Protein AF-A0A7K2HYS8-F1 (afdb_monomer_lite)

Secondary structure (DSSP, 8-state):
---PPPPHHHHHHHHTT--HHHHHHHHHHHHHHTT-PPPHHHHHHHHHHHTTSS-HHHHHHHHHHHHHHHHHHT-----

Foldseek 3Di:
DDPDPDDPVSVVVCVVPDDLVNVLVVVQVVCVVVVHGDDPVNSVVSVCCVVVVDPPVRSVVVVVVVVVVVVVVPPDPDD

Radius of gyration: 18.72 Å; chains: 1; bounding box: 25×47×62 Å

pLDDT: mean 82.16, std 15.11, range [41.56, 95.81]

Structure (mmCIF, N/CA/C/O backbone):
data_AF-A0A7K2HYS8-F1
#
_entry.id   AF-A0A7K2HYS8-F1
#
loop_
_atom_site.group_PDB
_atom_site.id
_atom_site.type_symbol
_atom_site.label_atom_id
_atom_site.label_alt_id
_atom_site.label_comp_id
_atom_site.label_asym_id
_atom_site.label_entity_id
_atom_site.label_seq_id
_atom_site.pdbx_PDB_ins_code
_atom_site.Cartn_x
_atom_site.Cartn_y
_atom_site.Cartn_z
_atom_site.occupancy
_atom_site.B_iso_or_equiv
_atom_site.auth_seq_id
_atom_site.auth_comp_id
_atom_site.auth_asym_id
_atom_site.auth_atom_id
_atom_site.pdbx_PDB_model_num
ATOM 1 N N . MET A 1 1 ? 9.924 2.580 -36.071 1.00 41.56 1 MET A N 1
ATOM 2 C CA . MET A 1 1 ? 9.275 3.471 -35.088 1.00 41.56 1 MET A CA 1
ATOM 3 C C . MET A 1 1 ? 10.287 3.738 -33.986 1.00 41.56 1 MET A C 1
ATOM 5 O O . MET A 1 1 ? 10.573 2.835 -33.214 1.00 41.56 1 MET A O 1
ATOM 9 N N . THR A 1 2 ? 10.922 4.908 -33.989 1.00 50.06 2 THR A N 1
ATOM 10 C CA . THR A 1 2 ? 11.975 5.257 -33.024 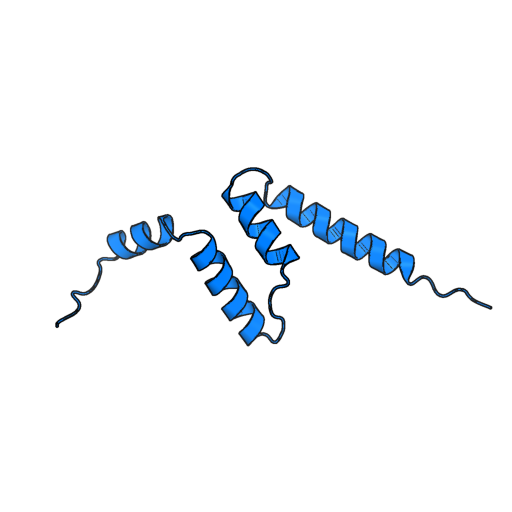1.00 50.06 2 THR A CA 1
ATOM 11 C C . THR A 1 2 ? 11.302 5.781 -31.757 1.00 50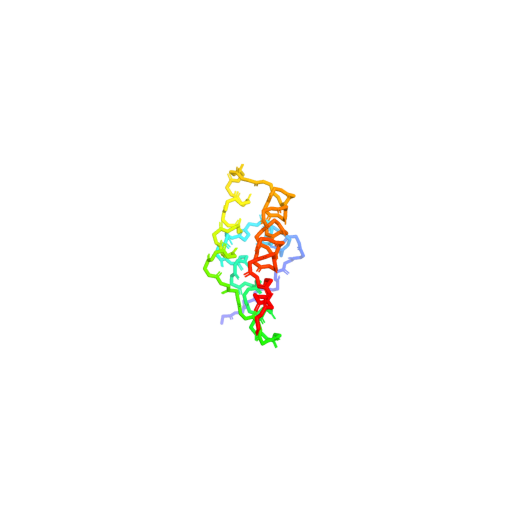.06 2 THR A C 1
ATOM 13 O O . THR A 1 2 ? 10.701 6.851 -31.801 1.00 50.06 2 THR A O 1
ATOM 16 N N . GLN A 1 3 ? 11.339 5.025 -30.653 1.00 59.91 3 GLN A N 1
ATOM 17 C CA . GLN A 1 3 ? 10.930 5.559 -29.349 1.00 59.91 3 GLN A CA 1
ATOM 18 C C . GLN A 1 3 ? 11.889 6.700 -28.990 1.00 59.91 3 GLN A C 1
ATOM 20 O O . GLN A 1 3 ? 13.090 6.477 -28.851 1.00 59.91 3 GLN A O 1
ATOM 25 N N . HIS A 1 4 ? 11.367 7.923 -28.901 1.00 60.44 4 HIS A N 1
ATOM 26 C CA . HIS A 1 4 ? 12.107 9.059 -28.361 1.00 60.44 4 HIS A CA 1
ATOM 27 C C . HIS A 1 4 ? 12.430 8.770 -26.884 1.00 60.44 4 HIS A C 1
ATOM 29 O O . HIS A 1 4 ? 11.552 8.261 -26.178 1.00 60.44 4 HIS A O 1
ATOM 35 N N . PRO A 1 5 ? 13.654 9.046 -26.401 1.00 59.91 5 PRO A N 1
ATOM 36 C CA . PRO A 1 5 ? 13.965 8.880 -24.989 1.00 59.91 5 PRO A CA 1
ATOM 37 C C . PRO A 1 5 ? 13.086 9.839 -24.179 1.00 59.91 5 PRO A C 1
ATOM 39 O O . PRO A 1 5 ? 13.142 11.049 -24.392 1.00 59.91 5 PRO A O 1
ATOM 42 N N . ARG A 1 6 ? 12.254 9.292 -23.283 1.00 71.81 6 ARG A N 1
ATOM 43 C CA . ARG A 1 6 ? 11.453 10.104 -22.359 1.00 71.81 6 ARG A CA 1
ATOM 44 C C . ARG A 1 6 ? 12.392 10.909 -21.471 1.00 71.81 6 ARG A C 1
ATOM 46 O O . ARG A 1 6 ? 13.369 10.370 -20.946 1.00 71.81 6 ARG A O 1
ATOM 53 N N . THR A 1 7 ? 12.099 12.189 -21.319 1.00 81.81 7 THR A N 1
ATOM 54 C CA . THR A 1 7 ? 12.812 13.065 -20.391 1.00 81.81 7 THR A CA 1
ATOM 55 C C . THR A 1 7 ? 12.565 12.613 -18.950 1.00 81.81 7 THR A C 1
ATOM 57 O O . THR A 1 7 ? 11.597 11.908 -18.657 1.00 81.81 7 THR A O 1
ATOM 60 N N . ARG A 1 8 ? 13.450 12.998 -18.026 1.00 71.25 8 ARG A N 1
ATOM 61 C CA . ARG A 1 8 ? 13.312 12.645 -16.607 1.00 71.25 8 ARG A CA 1
ATOM 62 C C . ARG A 1 8 ? 11.997 13.165 -16.013 1.00 71.25 8 ARG A C 1
ATOM 64 O O . ARG A 1 8 ? 11.338 12.422 -15.302 1.00 71.25 8 ARG A O 1
ATOM 71 N N . ASP A 1 9 ? 11.568 14.356 -16.420 1.00 69.81 9 ASP A N 1
ATOM 72 C CA . ASP A 1 9 ? 10.304 14.958 -15.985 1.00 69.81 9 ASP A CA 1
ATOM 73 C C . ASP A 1 9 ? 9.078 14.203 -16.524 1.00 69.81 9 ASP A C 1
ATOM 75 O O . ASP A 1 9 ? 8.083 14.046 -15.823 1.00 69.81 9 ASP A O 1
ATOM 79 N N . GLU A 1 10 ? 9.143 13.668 -17.748 1.00 68.50 10 GLU A N 1
ATOM 80 C CA . GLU A 1 10 ? 8.084 12.809 -18.299 1.00 68.50 10 GLU A CA 1
ATOM 81 C C . GLU A 1 10 ? 8.029 11.446 -17.607 1.00 68.50 10 GLU A C 1
ATOM 83 O O . GLU A 1 10 ? 6.950 10.873 -17.452 1.00 68.50 10 GLU A O 1
ATOM 88 N N . ILE A 1 11 ? 9.182 10.916 -17.188 1.00 69.19 11 ILE A N 1
ATOM 89 C CA . ILE A 1 11 ? 9.243 9.708 -16.365 1.00 69.19 11 ILE A CA 1
ATOM 90 C C . ILE A 1 11 ? 8.613 10.003 -15.003 1.00 69.19 11 ILE A C 1
ATOM 92 O O . ILE A 1 11 ? 7.726 9.264 -14.596 1.00 69.19 11 ILE A O 1
ATOM 96 N N . ASP A 1 12 ? 8.988 11.097 -14.345 1.00 64.19 12 ASP A N 1
ATOM 97 C CA . ASP A 1 12 ? 8.468 11.470 -13.028 1.00 64.19 12 ASP A CA 1
ATOM 98 C C . ASP A 1 12 ? 6.961 11.787 -13.070 1.00 64.19 12 ASP A C 1
ATOM 100 O O . ASP A 1 12 ? 6.215 11.338 -12.202 1.00 64.19 12 ASP A O 1
ATOM 104 N N . ALA A 1 13 ? 6.462 12.440 -14.125 1.00 65.19 13 ALA A N 1
ATOM 105 C CA . ALA A 1 13 ? 5.029 12.661 -14.339 1.00 65.19 13 ALA A CA 1
ATOM 106 C C . ALA A 1 13 ? 4.259 11.357 -14.637 1.00 65.19 13 ALA A C 1
ATOM 108 O O . ALA A 1 13 ? 3.136 11.173 -14.163 1.00 65.19 13 ALA A O 1
ATOM 109 N N . ALA A 1 14 ? 4.858 10.422 -15.383 1.00 61.00 14 ALA A N 1
ATOM 110 C CA . ALA A 1 14 ? 4.282 9.096 -15.617 1.00 61.00 14 ALA A CA 1
ATOM 111 C C . ALA A 1 14 ? 4.314 8.209 -14.358 1.00 61.00 14 ALA A C 1
ATOM 113 O O . ALA A 1 14 ? 3.445 7.359 -14.172 1.00 61.00 14 ALA A O 1
ATOM 114 N N . LEU A 1 15 ? 5.304 8.398 -13.480 1.00 59.09 15 LEU A N 1
ATOM 115 C CA . LEU A 1 15 ? 5.360 7.768 -12.161 1.00 59.09 15 LEU A CA 1
ATOM 116 C C . LEU A 1 15 ? 4.309 8.360 -11.217 1.00 59.09 15 LEU A C 1
ATOM 118 O O . LEU A 1 15 ? 3.663 7.602 -10.497 1.00 59.09 15 LEU A O 1
ATOM 122 N N . ALA A 1 16 ? 4.090 9.676 -11.274 1.00 62.44 16 ALA A N 1
ATOM 123 C CA . ALA A 1 16 ? 3.079 10.383 -10.487 1.00 62.44 16 ALA A CA 1
ATOM 124 C C . ALA A 1 16 ? 1.631 10.038 -10.883 1.00 62.44 16 ALA A C 1
ATOM 126 O O . ALA A 1 16 ? 0.703 10.360 -10.151 1.00 62.44 16 ALA A O 1
ATOM 127 N N . THR A 1 17 ? 1.432 9.383 -12.030 1.00 62.69 17 THR A N 1
ATOM 128 C CA . THR A 1 17 ? 0.113 9.034 -12.586 1.00 62.69 17 THR A CA 1
ATOM 129 C C . THR A 1 17 ? -0.063 7.533 -12.809 1.00 62.69 17 THR A C 1
ATOM 131 O O . THR A 1 17 ? -0.925 7.122 -13.591 1.00 62.69 17 THR A O 1
ATOM 134 N N . ARG A 1 18 ? 0.733 6.682 -12.144 1.00 67.12 18 ARG A N 1
ATOM 135 C CA . ARG A 1 18 ? 0.481 5.237 -12.198 1.00 67.12 18 ARG A CA 1
ATOM 136 C C . ARG A 1 18 ? -0.920 4.963 -11.668 1.00 67.12 18 ARG A C 1
ATOM 138 O O . ARG A 1 18 ? -1.237 5.314 -10.539 1.00 67.12 18 ARG A O 1
ATOM 145 N N . SER A 1 19 ? -1.735 4.306 -12.487 1.00 87.88 19 SER A N 1
ATOM 146 C CA . SER A 1 19 ? -3.007 3.756 -12.023 1.00 87.88 19 SER A CA 1
ATOM 147 C C . SER A 1 19 ? -2.760 2.785 -10.868 1.00 87.88 19 SER A C 1
ATOM 149 O O . SER A 1 19 ? -1.733 2.097 -10.842 1.00 87.88 19 SER A O 1
ATOM 151 N N . VAL A 1 20 ? -3.715 2.682 -9.946 1.00 88.81 20 VAL A N 1
ATOM 152 C CA . VAL A 1 20 ? -3.644 1.743 -8.817 1.00 88.81 20 VAL A CA 1
ATOM 153 C C . VAL A 1 20 ? -3.328 0.311 -9.263 1.00 88.81 20 VAL A C 1
ATOM 155 O O . VAL A 1 20 ? -2.524 -0.374 -8.642 1.00 88.81 20 VAL A O 1
ATOM 158 N N . GLU A 1 21 ? -3.842 -0.114 -10.418 1.00 91.06 21 GLU A N 1
ATOM 159 C CA . GLU A 1 21 ? -3.569 -1.437 -10.987 1.00 91.06 21 GLU A CA 1
ATOM 160 C C . GLU A 1 21 ? -2.104 -1.607 -11.428 1.00 91.06 21 GLU A C 1
ATOM 162 O O . GLU A 1 21 ? -1.531 -2.685 -11.286 1.00 91.06 21 GLU A O 1
ATOM 167 N N . GLN A 1 22 ? -1.446 -0.545 -11.904 1.00 91.38 22 GLN A N 1
ATOM 168 C CA . GLN A 1 22 ? -0.009 -0.578 -12.199 1.00 91.38 22 GLN A CA 1
ATOM 169 C C . GLN A 1 22 ? 0.839 -0.611 -10.926 1.00 91.38 22 GLN A C 1
ATOM 171 O O . GLN A 1 22 ? 1.909 -1.222 -10.928 1.00 91.38 22 GLN A O 1
ATOM 176 N N . ILE A 1 23 ? 0.382 0.040 -9.852 1.00 90.19 23 ILE A N 1
ATOM 177 C CA . ILE A 1 23 ? 1.023 -0.047 -8.536 1.00 90.19 23 ILE A CA 1
ATOM 178 C C . ILE A 1 23 ? 0.916 -1.485 -8.026 1.00 90.19 23 ILE A C 1
ATOM 180 O O . ILE A 1 23 ? 1.942 -2.092 -7.727 1.00 90.19 23 ILE A O 1
ATOM 184 N N . ILE A 1 24 ? -0.291 -2.057 -8.026 1.00 94.00 24 ILE A N 1
ATOM 185 C CA . ILE A 1 24 ? -0.545 -3.442 -7.617 1.00 94.00 24 ILE A CA 1
ATOM 186 C C . ILE A 1 24 ? 0.323 -4.411 -8.421 1.00 94.00 24 ILE A C 1
ATOM 188 O O . ILE A 1 24 ? 1.038 -5.211 -7.826 1.00 94.00 24 ILE A O 1
ATOM 192 N N . ALA A 1 25 ? 0.333 -4.306 -9.752 1.00 92.81 25 ALA A N 1
ATOM 193 C CA . ALA A 1 25 ? 1.130 -5.187 -10.602 1.00 92.81 25 ALA A CA 1
ATOM 194 C C . ALA A 1 25 ? 2.639 -5.085 -10.314 1.00 92.81 25 ALA A C 1
ATOM 196 O O . ALA A 1 25 ? 3.337 -6.097 -10.310 1.00 92.81 25 ALA A O 1
ATOM 197 N N . ALA A 1 26 ? 3.158 -3.880 -10.056 1.00 92.38 26 ALA A N 1
ATOM 198 C CA . ALA A 1 26 ? 4.570 -3.692 -9.732 1.00 92.38 26 ALA A CA 1
ATOM 199 C C . ALA A 1 26 ? 4.936 -4.290 -8.362 1.00 92.38 26 ALA A C 1
ATOM 201 O O . ALA A 1 26 ? 5.979 -4.936 -8.237 1.00 92.38 26 ALA A O 1
ATOM 202 N N . VAL A 1 27 ? 4.087 -4.092 -7.348 1.00 92.31 27 VAL A N 1
ATOM 203 C CA . VAL A 1 27 ? 4.302 -4.647 -6.003 1.00 92.31 27 VAL A CA 1
ATOM 204 C C . VAL A 1 27 ? 4.178 -6.171 -6.028 1.00 92.31 27 VAL A C 1
ATOM 206 O O . V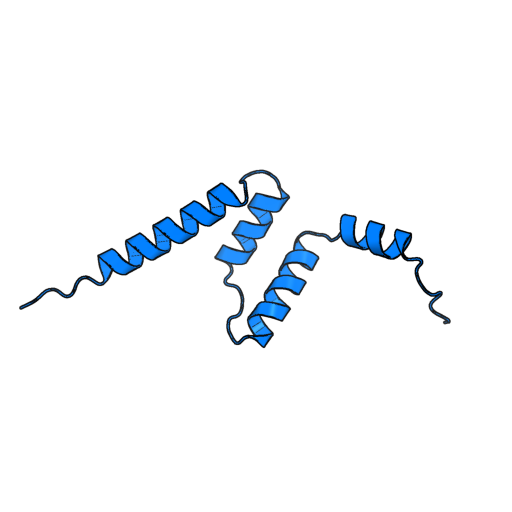AL A 1 27 ? 5.044 -6.847 -5.472 1.00 92.31 27 VAL A O 1
ATOM 209 N N . ASP A 1 28 ? 3.168 -6.707 -6.719 1.00 95.50 28 ASP A N 1
ATOM 210 C CA . ASP A 1 28 ? 2.938 -8.146 -6.875 1.00 95.50 28 ASP A CA 1
ATOM 211 C C . ASP A 1 28 ? 4.083 -8.835 -7.617 1.00 95.50 28 ASP A C 1
ATOM 213 O O . ASP A 1 28 ? 4.546 -9.892 -7.197 1.00 95.50 28 ASP A O 1
ATOM 217 N N . ALA A 1 29 ? 4.622 -8.215 -8.671 1.00 94.06 29 ALA A N 1
ATOM 218 C CA . ALA A 1 29 ? 5.790 -8.744 -9.366 1.00 94.06 29 ALA A CA 1
ATOM 219 C C . ALA A 1 29 ? 7.013 -8.842 -8.436 1.00 94.06 29 ALA A C 1
ATOM 221 O O . ALA A 1 29 ? 7.704 -9.861 -8.438 1.00 94.06 29 ALA A O 1
ATOM 222 N N . GLY A 1 30 ? 7.271 -7.818 -7.612 1.00 93.50 30 GLY A N 1
ATOM 223 C CA . GLY A 1 30 ? 8.356 -7.842 -6.622 1.00 93.50 30 GLY A CA 1
ATOM 224 C C . GLY A 1 30 ? 8.195 -8.963 -5.591 1.00 93.50 30 GLY A C 1
ATOM 225 O O . GLY A 1 30 ? 9.135 -9.705 -5.314 1.00 93.50 30 GLY A O 1
ATOM 226 N N . HIS A 1 31 ? 6.976 -9.121 -5.089 1.00 94.50 31 HIS A N 1
ATOM 227 C CA . HIS A 1 31 ? 6.571 -10.137 -4.119 1.00 94.50 31 HIS A CA 1
ATOM 228 C C . HIS A 1 31 ? 6.632 -11.560 -4.694 1.00 94.50 31 HIS A C 1
ATOM 230 O O . HIS A 1 31 ? 7.207 -12.466 -4.091 1.00 94.50 31 HIS A O 1
ATOM 236 N N . THR A 1 32 ? 6.170 -11.736 -5.929 1.00 95.56 32 THR A N 1
ATOM 237 C CA . THR A 1 32 ? 6.272 -12.988 -6.684 1.00 95.56 32 THR A CA 1
ATOM 238 C C . THR A 1 32 ? 7.729 -13.387 -6.917 1.00 95.56 32 THR A C 1
ATOM 240 O O . THR A 1 32 ? 8.080 -14.549 -6.724 1.00 95.56 32 THR A O 1
ATOM 243 N N . MET A 1 33 ? 8.609 -12.439 -7.269 1.00 95.44 33 MET A N 1
ATOM 244 C CA . MET A 1 33 ? 10.049 -12.712 -7.403 1.00 95.44 33 MET A CA 1
ATOM 245 C C . MET A 1 33 ? 10.697 -13.145 -6.080 1.00 95.44 33 MET A C 1
ATOM 247 O O . MET A 1 33 ? 11.659 -13.909 -6.099 1.00 95.44 33 MET A O 1
ATOM 251 N N . ALA A 1 34 ? 10.160 -12.701 -4.941 1.00 94.25 34 ALA A N 1
ATOM 252 C CA . ALA A 1 34 ? 10.571 -13.146 -3.611 1.00 94.25 34 ALA A CA 1
ATOM 253 C C . ALA A 1 34 ? 9.907 -14.469 -3.167 1.00 94.25 34 ALA A C 1
ATOM 255 O O . ALA A 1 34 ? 10.147 -14.925 -2.052 1.00 94.25 34 ALA A O 1
ATOM 256 N N . GLY A 1 35 ? 9.078 -15.090 -4.015 1.00 95.81 35 GLY A N 1
ATOM 257 C CA . GLY A 1 35 ? 8.348 -16.321 -3.698 1.00 95.81 35 GLY A CA 1
ATOM 258 C C . GLY A 1 35 ? 7.135 -16.121 -2.783 1.00 95.81 35 GLY A C 1
ATOM 259 O O . GLY A 1 35 ? 6.625 -17.096 -2.240 1.00 95.81 35 GLY A O 1
ATOM 260 N N . MET A 1 36 ? 6.671 -14.883 -2.609 1.00 94.69 36 MET A N 1
ATOM 261 C CA . MET A 1 36 ? 5.564 -14.515 -1.722 1.00 94.69 36 MET A CA 1
ATOM 262 C C . MET A 1 36 ? 4.568 -13.618 -2.468 1.00 94.69 36 MET A C 1
ATOM 264 O O . MET A 1 36 ? 4.565 -12.421 -2.209 1.00 94.69 36 MET A O 1
ATOM 268 N N . PRO A 1 37 ? 3.775 -14.134 -3.426 1.00 92.62 37 PRO A N 1
ATOM 269 C CA . PRO A 1 37 ? 2.830 -13.322 -4.204 1.00 92.62 37 PRO A CA 1
ATOM 270 C C . PRO A 1 37 ? 1.790 -12.630 -3.309 1.00 92.62 37 PRO A C 1
ATOM 272 O O . PRO A 1 37 ? 1.442 -13.151 -2.249 1.00 92.62 37 PRO A O 1
ATOM 275 N N . LEU A 1 38 ? 1.264 -11.481 -3.749 1.00 91.88 38 LEU A N 1
ATOM 276 C CA . LEU A 1 38 ? 0.245 -10.761 -2.982 1.00 91.88 38 LEU A CA 1
ATOM 277 C C . LEU A 1 38 ? -1.085 -11.517 -2.976 1.00 91.88 38 LEU A C 1
ATOM 279 O O . LEU A 1 38 ? -1.555 -12.000 -4.013 1.00 91.88 38 LEU A O 1
ATOM 283 N N . THR A 1 39 ? -1.746 -11.525 -1.822 1.00 93.06 39 THR A N 1
ATOM 284 C CA . THR A 1 39 ? -3.120 -12.013 -1.704 1.00 93.06 39 THR A CA 1
ATOM 285 C C . THR A 1 39 ? -4.113 -10.986 -2.247 1.00 93.06 39 THR A C 1
ATOM 287 O O . THR A 1 39 ? -3.804 -9.801 -2.395 1.00 93.06 39 THR A O 1
ATOM 290 N N . ASP A 1 40 ? -5.348 -11.410 -2.516 1.00 93.06 40 ASP A N 1
ATOM 291 C CA . ASP A 1 40 ? -6.398 -10.479 -2.946 1.00 93.06 40 ASP A CA 1
ATOM 292 C C . ASP A 1 40 ? -6.722 -9.434 -1.865 1.00 93.06 40 ASP A C 1
ATOM 294 O O . ASP A 1 40 ? -6.990 -8.277 -2.186 1.00 93.06 40 ASP A O 1
ATOM 298 N N . ARG A 1 41 ? -6.582 -9.797 -0.580 1.00 90.94 41 ARG A N 1
ATOM 299 C CA . ARG A 1 41 ? -6.750 -8.861 0.544 1.00 90.94 41 ARG A CA 1
ATOM 300 C C . ARG A 1 41 ? -5.691 -7.760 0.545 1.00 90.94 41 ARG A C 1
ATOM 302 O O . ARG A 1 41 ? -6.025 -6.611 0.837 1.00 90.94 41 ARG A O 1
ATOM 309 N N . ASP A 1 42 ? -4.451 -8.086 0.180 1.00 91.44 42 ASP A N 1
ATOM 310 C CA . ASP A 1 42 ? -3.367 -7.102 0.063 1.00 91.44 42 ASP A CA 1
ATOM 311 C C . ASP A 1 42 ? -3.629 -6.132 -1.095 1.00 91.44 42 ASP A C 1
ATOM 313 O O . ASP A 1 42 ? -3.434 -4.922 -0.973 1.00 91.44 42 ASP A O 1
ATOM 317 N N . LYS A 1 43 ? -4.134 -6.647 -2.222 1.00 94.44 43 LYS A N 1
ATOM 318 C CA . LYS A 1 43 ? -4.502 -5.822 -3.382 1.00 94.44 43 LYS A CA 1
ATOM 319 C C . LYS A 1 43 ? -5.640 -4.863 -3.034 1.00 94.44 43 LYS A C 1
ATOM 321 O O . LYS A 1 43 ? -5.581 -3.689 -3.392 1.00 94.44 43 LYS A O 1
ATOM 326 N N . ASP A 1 44 ? -6.638 -5.329 -2.288 1.00 94.56 44 ASP A N 1
ATOM 327 C CA . ASP A 1 44 ? -7.746 -4.486 -1.832 1.00 94.56 44 ASP A CA 1
ATOM 328 C C . ASP A 1 44 ? -7.308 -3.434 -0.804 1.00 94.56 44 ASP A C 1
ATOM 330 O O . ASP A 1 44 ? -7.826 -2.318 -0.820 1.00 94.56 44 ASP A O 1
ATOM 334 N N . ALA A 1 45 ? -6.322 -3.742 0.045 1.00 92.56 45 ALA A N 1
ATOM 335 C CA . ALA A 1 45 ? -5.692 -2.758 0.929 1.00 92.56 45 ALA A CA 1
ATOM 336 C C . ALA A 1 45 ? -5.049 -1.612 0.147 1.00 92.56 45 ALA A C 1
ATOM 338 O O . ALA A 1 45 ? -5.294 -0.443 0.444 1.00 92.56 45 ALA A O 1
ATOM 339 N N . ILE A 1 46 ? -4.302 -1.935 -0.912 1.00 92.88 46 ILE A N 1
ATOM 340 C CA . ILE A 1 46 ? -3.697 -0.925 -1.787 1.00 92.88 46 ILE A CA 1
ATOM 341 C C . ILE A 1 46 ? -4.780 -0.043 -2.428 1.00 92.88 46 ILE A C 1
ATOM 343 O O . ILE A 1 46 ? -4.620 1.176 -2.469 1.00 92.88 46 ILE A O 1
ATOM 347 N N . ARG A 1 47 ? -5.907 -0.625 -2.863 1.00 94.19 47 ARG A N 1
ATOM 348 C CA . ARG A 1 47 ? -7.025 0.138 -3.449 1.00 94.19 47 ARG A CA 1
ATOM 349 C C . ARG A 1 47 ? -7.686 1.094 -2.458 1.00 94.19 47 ARG A C 1
ATOM 351 O O . ARG A 1 47 ? -7.968 2.227 -2.837 1.00 94.19 47 ARG A O 1
ATOM 358 N N . ARG A 1 48 ? -7.906 0.675 -1.206 1.00 94.00 48 ARG A N 1
ATOM 359 C CA . ARG A 1 48 ? -8.467 1.550 -0.158 1.00 94.00 48 ARG A CA 1
ATOM 360 C C . ARG A 1 48 ? -7.528 2.695 0.220 1.00 94.00 48 ARG A C 1
ATOM 362 O O . ARG A 1 48 ? -7.988 3.790 0.533 1.00 94.00 48 ARG A O 1
ATOM 369 N N . ILE A 1 49 ? -6.216 2.453 0.192 1.00 93.06 49 ILE A N 1
ATOM 370 C CA . ILE A 1 49 ? -5.214 3.503 0.422 1.00 93.06 49 ILE A CA 1
ATOM 371 C C . ILE A 1 49 ? -5.228 4.517 -0.721 1.00 93.06 49 ILE A C 1
ATOM 373 O O . ILE A 1 49 ? -5.267 5.719 -0.471 1.00 93.06 49 ILE A O 1
ATOM 377 N N . ASP A 1 50 ? -5.226 4.038 -1.965 1.00 91.25 50 ASP A N 1
ATOM 378 C CA . ASP A 1 50 ? -5.237 4.892 -3.156 1.00 91.25 50 ASP A CA 1
ATOM 379 C C . ASP A 1 50 ? -6.516 5.742 -3.255 1.00 91.25 50 ASP A C 1
ATOM 381 O O . ASP A 1 50 ? -6.454 6.929 -3.572 1.00 91.25 50 ASP A O 1
ATOM 385 N N . SER A 1 51 ? -7.674 5.173 -2.895 1.00 90.06 51 SER A N 1
ATOM 386 C CA . SER A 1 51 ? -8.952 5.897 -2.859 1.00 90.06 51 SER A CA 1
ATOM 387 C C . SER A 1 51 ? -9.077 6.888 -1.694 1.00 90.06 51 SER A C 1
ATOM 389 O O . SER A 1 51 ? -10.006 7.699 -1.680 1.00 90.06 51 SER A O 1
ATOM 391 N N . GLY A 1 52 ? -8.170 6.830 -0.713 1.00 92.75 52 GLY A N 1
ATOM 392 C CA . GLY A 1 52 ? -8.228 7.620 0.516 1.00 92.75 52 GLY A CA 1
ATOM 393 C C . GLY A 1 52 ? -9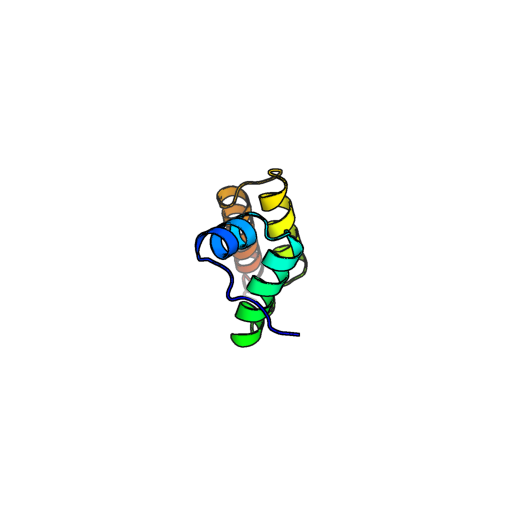.270 7.138 1.533 1.00 92.75 52 GLY A C 1
ATOM 394 O O . GLY A 1 52 ? -9.527 7.841 2.509 1.00 92.75 52 GLY A O 1
ATOM 395 N N . GLU A 1 53 ? -9.865 5.959 1.333 1.00 94.75 53 GLU A N 1
ATOM 396 C CA . GLU A 1 53 ? -10.769 5.323 2.303 1.00 94.75 53 GLU A CA 1
ATOM 397 C C . GLU A 1 53 ? -10.029 4.957 3.596 1.00 94.75 53 GLU A C 1
ATOM 399 O O . GLU A 1 53 ? -10.574 5.068 4.696 1.00 94.75 53 GLU A O 1
ATOM 404 N N . THR A 1 54 ? -8.760 4.572 3.465 1.00 94.75 54 THR A N 1
ATOM 405 C CA . THR A 1 54 ? -7.876 4.246 4.585 1.00 94.75 54 THR A CA 1
ATOM 406 C C . THR A 1 54 ? -6.496 4.856 4.398 1.00 94.75 54 THR A C 1
ATOM 408 O O . THR A 1 54 ? -6.050 5.120 3.288 1.00 94.75 54 THR A O 1
ATOM 411 N N . THR A 1 55 ? -5.769 5.027 5.492 1.00 94.19 55 THR A N 1
ATOM 412 C CA . THR A 1 55 ? -4.351 5.396 5.476 1.00 94.19 55 THR A CA 1
ATOM 413 C C . THR A 1 55 ? -3.457 4.160 5.542 1.00 94.19 55 THR A C 1
ATOM 415 O O . THR A 1 55 ? -3.870 3.101 6.014 1.00 94.19 55 THR A O 1
ATOM 418 N N . ILE A 1 56 ? -2.191 4.320 5.140 1.00 91.12 56 ILE A N 1
ATOM 419 C CA . ILE A 1 56 ? -1.166 3.273 5.283 1.00 91.12 56 ILE A CA 1
ATOM 420 C C . ILE A 1 56 ? -1.068 2.795 6.739 1.00 91.12 56 ILE A C 1
ATOM 422 O O . ILE A 1 56 ? -0.973 1.595 6.975 1.00 91.12 56 ILE A O 1
ATOM 426 N N . GLU A 1 57 ? -1.122 3.707 7.716 1.00 94.56 57 GLU A N 1
ATOM 427 C CA . GLU A 1 57 ? -1.007 3.331 9.131 1.00 94.56 57 GLU A CA 1
ATOM 428 C C . GLU A 1 57 ? -2.210 2.509 9.609 1.00 94.56 57 GLU A C 1
ATOM 430 O O . GLU A 1 57 ? -2.037 1.540 10.342 1.00 94.56 57 GLU A O 1
ATOM 435 N N . GLN A 1 58 ? -3.423 2.843 9.157 1.00 92.88 58 GLN A N 1
ATOM 436 C CA . GLN A 1 58 ? -4.625 2.077 9.499 1.00 92.88 58 GLN A CA 1
ATOM 437 C C . GLN A 1 58 ? -4.580 0.658 8.923 1.00 92.88 58 GLN A C 1
ATOM 439 O O . GLN A 1 58 ? -4.870 -0.300 9.636 1.00 92.88 58 GLN A O 1
ATOM 444 N N . GLU A 1 59 ? -4.183 0.507 7.658 1.00 93.12 59 GLU A N 1
ATOM 445 C CA . GLU A 1 59 ? -4.046 -0.814 7.033 1.00 93.12 59 GLU A CA 1
ATOM 446 C C . GLU A 1 59 ? -2.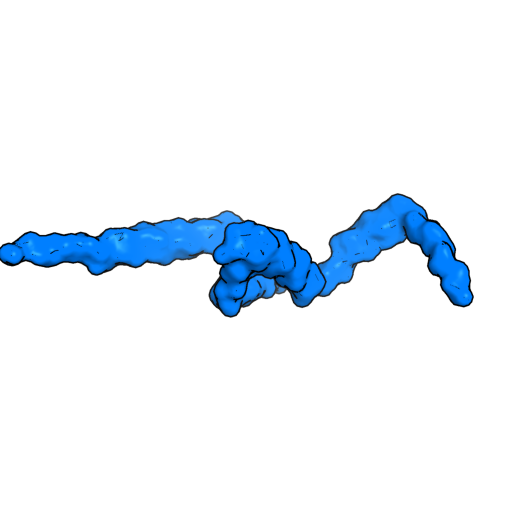906 -1.620 7.672 1.00 93.12 59 GLU A C 1
ATOM 448 O O . GLU A 1 59 ? -3.071 -2.808 7.943 1.00 93.12 59 GLU A O 1
ATOM 453 N N . ARG A 1 60 ? -1.784 -0.969 8.007 1.00 93.00 60 ARG A N 1
ATOM 454 C CA . ARG A 1 60 ? -0.678 -1.588 8.749 1.00 93.00 60 ARG A CA 1
ATOM 455 C C . ARG A 1 60 ? -1.137 -2.109 10.108 1.00 93.00 60 ARG A C 1
ATOM 457 O O . ARG A 1 60 ? -0.821 -3.247 10.448 1.00 93.00 60 ARG A O 1
ATOM 464 N N . GLN A 1 61 ? -1.856 -1.294 10.879 1.00 93.88 61 GLN A N 1
ATOM 465 C CA . GLN A 1 61 ? -2.351 -1.707 12.189 1.00 93.88 61 GLN A CA 1
ATOM 466 C C . GLN A 1 61 ? -3.330 -2.878 12.057 1.00 93.88 61 GLN A C 1
ATOM 468 O O . GLN A 1 61 ? -3.178 -3.856 12.780 1.00 93.88 61 GLN A O 1
ATOM 473 N N . ARG A 1 62 ? -4.245 -2.844 11.076 1.00 91.75 62 ARG A N 1
ATOM 474 C CA . ARG A 1 62 ? -5.175 -3.957 10.829 1.00 91.75 62 ARG A CA 1
ATOM 475 C C . ARG A 1 62 ? -4.441 -5.270 10.554 1.00 91.75 62 ARG A C 1
ATOM 477 O O . ARG A 1 62 ? -4.789 -6.289 11.134 1.00 91.75 62 ARG A O 1
ATOM 484 N N . ILE A 1 63 ? -3.412 -5.244 9.706 1.00 89.38 63 ILE A N 1
ATOM 485 C CA . ILE A 1 63 ? -2.616 -6.439 9.386 1.00 89.38 63 ILE A CA 1
ATOM 486 C C . ILE A 1 63 ? -1.896 -6.968 10.635 1.00 89.38 63 ILE A C 1
ATOM 488 O O . ILE A 1 63 ? -1.844 -8.175 10.853 1.00 89.38 63 ILE A O 1
ATOM 492 N N . LEU A 1 64 ? -1.351 -6.084 11.476 1.00 91.19 64 LEU A N 1
ATOM 493 C CA . LEU A 1 64 ? -0.712 -6.496 12.729 1.00 91.19 64 LEU A CA 1
ATOM 494 C C . LEU A 1 64 ? -1.712 -7.115 13.711 1.00 91.19 64 LEU A C 1
ATOM 496 O O . LEU A 1 64 ? -1.377 -8.109 14.355 1.00 91.19 64 LEU A O 1
ATOM 500 N N . ASP A 1 65 ? -2.918 -6.557 13.798 1.00 91.94 65 ASP A N 1
ATOM 501 C CA . ASP A 1 65 ? -3.995 -7.081 14.639 1.00 91.94 65 ASP A CA 1
ATOM 502 C C . ASP A 1 65 ? -4.466 -8.459 14.140 1.00 91.94 65 ASP A C 1
ATOM 504 O O . ASP A 1 65 ? -4.664 -9.363 14.949 1.00 91.94 65 ASP A O 1
ATOM 508 N N . GLU A 1 66 ? -4.573 -8.657 12.820 1.00 87.19 66 GLU A N 1
ATOM 509 C CA . GLU A 1 66 ? -4.875 -9.961 12.206 1.00 87.19 66 GLU A CA 1
ATOM 510 C C . GLU A 1 66 ? -3.795 -11.004 12.540 1.00 87.19 66 GLU A C 1
ATOM 512 O O . GLU A 1 66 ? -4.114 -12.092 13.011 1.00 87.19 66 GLU A O 1
ATOM 517 N N . ILE A 1 67 ? -2.511 -10.657 12.388 1.00 87.31 67 ILE A N 1
ATOM 518 C CA . ILE A 1 67 ? -1.391 -11.554 12.726 1.00 87.31 67 ILE A CA 1
ATOM 519 C C . ILE A 1 67 ? -1.382 -11.904 14.221 1.00 87.31 67 ILE A C 1
ATOM 521 O O . ILE A 1 67 ? -1.047 -13.030 14.596 1.00 87.31 67 ILE A O 1
ATOM 525 N N . ALA A 1 68 ? -1.701 -10.940 15.088 1.00 88.62 68 ALA A N 1
ATOM 526 C CA . ALA A 1 68 ? -1.800 -11.179 16.524 1.00 88.62 68 ALA A CA 1
ATOM 527 C C . ALA A 1 68 ? -2.963 -12.128 16.852 1.00 88.62 68 ALA A C 1
ATOM 529 O O . ALA A 1 68 ? -2.768 -13.083 17.600 1.00 88.62 68 ALA A O 1
ATOM 530 N N . ALA A 1 69 ? -4.132 -11.917 16.240 1.00 85.69 69 ALA A N 1
ATOM 531 C CA . ALA A 1 69 ? -5.303 -12.766 16.429 1.00 85.69 69 ALA A CA 1
ATOM 532 C C . ALA A 1 69 ? -5.074 -14.206 15.937 1.00 85.69 69 ALA A C 1
ATOM 534 O O . ALA A 1 69 ? -5.433 -15.151 16.642 1.00 85.69 69 ALA A O 1
ATOM 535 N N . ASP A 1 70 ? -4.433 -14.383 14.778 1.00 83.25 70 ASP A N 1
ATOM 536 C CA . ASP A 1 70 ? -4.075 -15.706 14.254 1.00 83.25 70 ASP A CA 1
ATOM 537 C C . ASP A 1 70 ? -3.125 -16.433 15.220 1.00 83.25 70 ASP A C 1
ATOM 539 O O . ASP A 1 70 ? -3.370 -17.586 15.577 1.00 83.25 70 ASP A O 1
ATOM 543 N N . ARG A 1 71 ? -2.100 -15.742 15.740 1.00 79.00 71 ARG A N 1
ATOM 544 C CA . ARG A 1 71 ? -1.170 -16.319 16.726 1.00 79.00 71 ARG A CA 1
ATOM 545 C C . ARG A 1 71 ? -1.871 -16.737 18.019 1.00 79.00 71 ARG A C 1
ATOM 547 O O . ARG A 1 71 ? -1.560 -17.793 18.565 1.00 79.00 71 ARG A O 1
ATOM 554 N N . ASP A 1 72 ? -2.791 -15.920 18.521 1.00 75.56 72 ASP A N 1
ATOM 555 C CA . ASP A 1 72 ? -3.523 -16.222 19.754 1.00 75.56 72 ASP A CA 1
ATOM 556 C C . ASP A 1 72 ? -4.484 -17.411 19.562 1.00 75.56 72 ASP A C 1
ATOM 558 O O . ASP A 1 72 ? -4.708 -18.190 20.495 1.00 75.56 72 ASP A O 1
ATOM 562 N N . SER A 1 73 ? -4.992 -17.606 18.340 1.00 67.00 73 SER A N 1
ATOM 563 C CA . SER A 1 73 ? -5.837 -18.748 17.970 1.00 67.00 73 SER A CA 1
ATOM 564 C C . SER A 1 73 ? -5.087 -20.085 17.847 1.00 67.00 73 SER A C 1
ATOM 566 O O . SER A 1 73 ? -5.713 -21.140 17.940 1.00 67.00 73 SER A O 1
ATOM 568 N N . GLU A 1 74 ? -3.756 -20.062 17.714 1.00 60.69 74 GLU A N 1
ATOM 569 C CA . GLU A 1 74 ? -2.887 -21.251 17.683 1.00 60.69 74 GLU A CA 1
ATOM 570 C C . GLU A 1 74 ? -2.444 -21.726 19.080 1.00 60.69 74 GLU A C 1
ATOM 572 O O . GLU A 1 74 ? -1.569 -22.589 19.188 1.00 60.69 74 GLU A O 1
ATOM 577 N N . THR A 1 75 ? -3.027 -21.206 20.170 1.00 54.38 75 THR A N 1
ATOM 578 C CA . THR A 1 75 ? -2.733 -21.725 21.515 1.00 54.38 75 THR A CA 1
ATOM 579 C C . THR A 1 75 ? -3.021 -23.234 21.571 1.00 54.38 75 THR A C 1
ATOM 581 O O . THR A 1 75 ? -4.173 -23.651 21.413 1.00 54.38 75 THR A O 1
ATOM 584 N N . PRO A 1 76 ? -1.999 -24.092 21.784 1.00 54.88 76 PRO A N 1
ATOM 585 C CA . PRO A 1 76 ? -2.217 -25.521 21.853 1.00 54.88 76 PRO A CA 1
ATOM 586 C C . PRO A 1 76 ? -3.048 -25.784 23.102 1.00 54.88 76 PRO A C 1
ATOM 588 O O . PRO A 1 76 ? -2.684 -25.401 24.213 1.00 54.88 76 PRO A O 1
ATOM 591 N N . THR A 1 77 ? -4.188 -26.435 22.909 1.00 56.88 77 THR A N 1
ATOM 592 C CA . THR A 1 77 ? -4.894 -27.078 24.009 1.00 56.88 77 THR A CA 1
ATOM 593 C C . THR A 1 77 ? -3.957 -28.159 24.548 1.00 56.88 77 THR A C 1
ATOM 595 O O . THR A 1 77 ? -3.848 -29.229 23.955 1.00 56.88 77 THR A O 1
ATOM 598 N N . GLU A 1 78 ? -3.219 -27.859 25.619 1.00 54.84 78 GLU A N 1
ATOM 599 C CA . GLU A 1 78 ? -2.566 -28.881 26.437 1.00 54.84 78 GLU A CA 1
ATOM 600 C C . GLU A 1 78 ? -3.654 -29.813 26.986 1.00 54.84 78 GLU A C 1
ATOM 602 O O . GLU A 1 78 ? -4.479 -29.388 27.797 1.00 54.84 78 GLU A O 1
ATOM 607 N N . GLN A 1 79 ? -3.658 -31.064 26.520 1.00 45.84 79 GLN A N 1
ATOM 608 C CA . GLN A 1 79 ? -4.274 -32.231 27.159 1.00 45.84 79 GLN A CA 1
ATOM 609 C C . GLN A 1 79 ? -3.339 -33.427 26.968 1.00 45.84 79 GLN A C 1
ATOM 611 O O . GLN A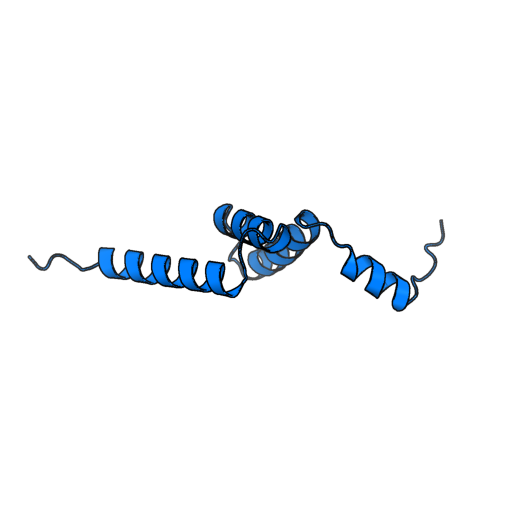 1 79 ? -2.926 -33.663 25.808 1.00 45.84 79 GLN A O 1
#

Sequence (79 aa):
MTQHPRTRDEIDAALATRSVEQIIAAVDAGHTMAGMPLTDRDKDAIRRIDSGETTIEQERQRILDEIAADRDSETPTEQ